Protein AF-A0A7Y4W1W3-F1 (afdb_monomer_lite)

Secondary structure (DSSP, 8-state):
----------------------------PPP-----S--------PPPPP----SSS-PPPHHHHHH-HHHHHHHHHHHHH-GGGTTSHHHHHHHHHHHHHHHT-

Sequence (105 aa):
MKKNKLILSVAALALMTAASFNAITAETTPADTDSNPNHSMKRWVYPEPAKKELNNKAEQTVAWYVANTKEAQEQNQECHDNPSIQSTPNCVNSLHALQIIFAGR

Radius of gyration: 25.67 Å; chains: 1; bounding box: 32×60×78 Å

Structure (mmCIF, N/CA/C/O backbone):
data_AF-A0A7Y4W1W3-F1
#
_entry.id   AF-A0A7Y4W1W3-F1
#
loop_
_atom_site.group_PDB
_atom_site.id
_atom_site.type_symbol
_atom_site.label_atom_id
_atom_site.label_alt_id
_atom_site.label_comp_id
_atom_site.label_asym_id
_atom_site.label_entity_id
_atom_site.label_seq_id
_atom_site.pdbx_PDB_ins_code
_atom_site.Cartn_x
_atom_site.Cartn_y
_atom_site.Cartn_z
_atom_site.occupancy
_atom_site.B_iso_or_equiv
_atom_site.auth_seq_id
_atom_site.auth_comp_id
_atom_site.auth_asym_id
_atom_site.auth_atom_id
_atom_site.pdbx_PDB_model_num
ATOM 1 N N . MET A 1 1 ? -5.966 -41.071 31.850 1.00 43.34 1 MET A N 1
ATOM 2 C CA . MET A 1 1 ? -4.962 -40.606 30.866 1.00 43.34 1 MET A CA 1
ATOM 3 C C . MET A 1 1 ? -4.991 -41.545 29.667 1.00 43.34 1 MET A C 1
ATOM 5 O O . MET A 1 1 ? -4.683 -42.716 29.843 1.00 43.34 1 MET A O 1
ATOM 9 N N . LYS A 1 2 ? -5.406 -41.088 28.479 1.00 43.78 2 LYS A N 1
ATOM 10 C CA . LYS A 1 2 ? -5.441 -41.925 27.268 1.00 43.78 2 LYS A CA 1
ATOM 11 C C . LYS A 1 2 ? -4.820 -41.138 26.115 1.00 43.78 2 LYS A C 1
ATOM 13 O O . LYS A 1 2 ? -5.377 -40.146 25.666 1.00 43.78 2 LYS A O 1
ATOM 18 N N . LYS A 1 3 ? -3.598 -41.524 25.744 1.00 52.69 3 LYS A N 1
ATOM 19 C CA . LYS A 1 3 ? -2.825 -40.948 24.639 1.00 52.69 3 LYS A CA 1
ATOM 20 C C . LYS A 1 3 ? -3.251 -41.672 23.363 1.00 52.69 3 LYS A C 1
ATOM 22 O O . LYS A 1 3 ? -2.876 -42.829 23.197 1.00 52.69 3 LYS A O 1
ATOM 27 N N . ASN A 1 4 ? -3.997 -41.015 22.479 1.00 52.66 4 ASN A N 1
ATOM 28 C CA . ASN A 1 4 ? -4.221 -41.533 21.130 1.00 52.66 4 ASN A CA 1
ATOM 29 C C . ASN A 1 4 ? -3.186 -40.919 20.189 1.00 52.66 4 ASN A C 1
ATOM 31 O O . ASN A 1 4 ? -3.210 -39.728 19.888 1.00 52.66 4 ASN A O 1
ATOM 35 N N . LYS A 1 5 ? -2.235 -41.762 19.789 1.00 52.16 5 LYS A N 1
ATOM 36 C CA . LYS A 1 5 ? -1.210 -41.473 18.795 1.00 52.16 5 LYS A CA 1
ATOM 37 C C . LYS A 1 5 ? -1.805 -41.625 17.387 1.00 52.16 5 LYS A C 1
ATOM 39 O O . LYS A 1 5 ? -2.346 -42.676 17.075 1.00 52.16 5 LYS A O 1
ATOM 44 N N . LEU A 1 6 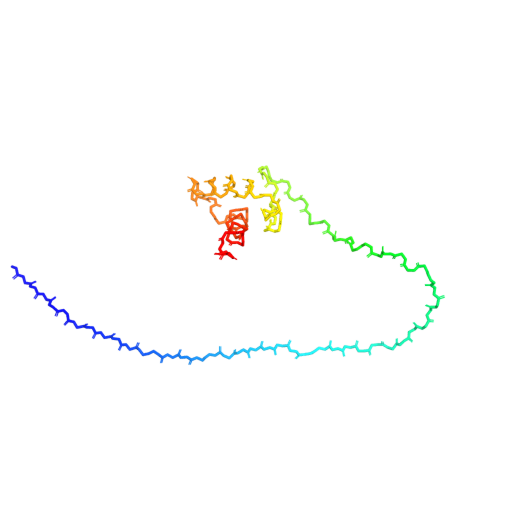? -1.629 -40.576 16.582 1.00 52.28 6 LEU A N 1
ATOM 45 C CA . LEU A 1 6 ? -0.948 -40.612 15.281 1.00 52.28 6 LEU A CA 1
ATOM 46 C C . LEU A 1 6 ? -1.465 -41.615 14.238 1.00 52.28 6 LEU A C 1
ATOM 48 O O . LEU A 1 6 ? -1.068 -42.769 14.307 1.00 52.28 6 LEU A O 1
ATOM 52 N N . ILE A 1 7 ? -2.169 -41.140 13.198 1.00 58.06 7 ILE A N 1
ATOM 53 C CA . ILE A 1 7 ? -1.927 -41.584 11.812 1.00 58.06 7 ILE A CA 1
ATOM 54 C C . ILE A 1 7 ? -2.050 -40.381 10.864 1.00 58.06 7 ILE A C 1
ATOM 56 O O . ILE A 1 7 ? -3.098 -39.761 10.714 1.00 58.06 7 ILE A O 1
ATOM 60 N N . LEU A 1 8 ? -0.906 -40.078 10.264 1.00 49.91 8 LEU A N 1
ATOM 61 C CA . LEU A 1 8 ? -0.644 -39.215 9.124 1.00 49.91 8 LEU A CA 1
ATOM 62 C C . LEU A 1 8 ? -1.315 -39.825 7.872 1.00 49.91 8 LEU A C 1
ATOM 64 O O . LEU A 1 8 ? -1.059 -40.988 7.576 1.00 49.91 8 LEU A O 1
ATOM 68 N N . SER A 1 9 ? -2.113 -39.072 7.113 1.00 51.78 9 SER A N 1
ATOM 69 C CA . SER A 1 9 ? -2.500 -39.467 5.748 1.00 51.78 9 SER A CA 1
ATOM 70 C C . SER A 1 9 ? -2.297 -38.291 4.805 1.00 51.78 9 SER A C 1
ATOM 72 O O . SER A 1 9 ? -3.162 -37.437 4.633 1.00 51.78 9 SER A O 1
ATOM 74 N N . VAL A 1 10 ? -1.101 -38.258 4.226 1.00 57.06 10 VAL A N 1
ATOM 75 C CA . VAL A 1 10 ? -0.743 -37.450 3.065 1.00 57.06 10 VAL A CA 1
ATOM 76 C C . VAL A 1 10 ? -1.319 -38.156 1.836 1.00 57.06 10 VAL A C 1
ATOM 78 O O . VAL A 1 10 ? -0.899 -39.264 1.517 1.00 57.06 10 VAL A O 1
ATOM 81 N N . ALA A 1 11 ? -2.265 -37.524 1.147 1.00 57.53 11 ALA A N 1
ATOM 82 C CA . ALA A 1 11 ? -2.651 -37.866 -0.222 1.00 57.53 11 ALA A CA 1
ATOM 83 C C . ALA A 1 11 ? -2.536 -36.564 -1.032 1.00 57.53 11 ALA A C 1
ATOM 85 O O . ALA A 1 11 ? -3.220 -35.589 -0.743 1.00 57.53 11 ALA A O 1
ATOM 86 N N . ALA A 1 12 ? -1.447 -36.406 -1.787 1.00 52.94 12 ALA A N 1
ATOM 87 C CA . ALA A 1 12 ? -1.378 -36.721 -3.218 1.00 52.94 12 ALA A CA 1
ATOM 88 C C . ALA A 1 12 ? -2.332 -35.813 -4.024 1.00 52.94 12 ALA A C 1
ATOM 90 O O . ALA A 1 12 ? -3.537 -36.013 -4.038 1.00 52.94 12 ALA A O 1
ATOM 91 N N . LEU A 1 13 ? -1.842 -34.660 -4.483 1.00 49.50 13 LEU A N 1
ATOM 92 C CA . LEU A 1 13 ? -1.308 -34.452 -5.838 1.00 49.50 13 LEU A CA 1
ATOM 93 C C . LEU A 1 13 ? -2.398 -34.530 -6.926 1.00 49.50 13 LEU A C 1
ATOM 95 O O . LEU A 1 13 ? -2.720 -35.604 -7.421 1.00 49.50 13 LEU A O 1
ATOM 99 N N . ALA A 1 14 ? -2.887 -33.365 -7.356 1.00 53.66 14 ALA A N 1
ATOM 100 C CA . ALA A 1 14 ? -3.459 -33.178 -8.686 1.00 53.66 14 ALA A CA 1
ATOM 101 C C . ALA A 1 14 ? -3.016 -31.809 -9.222 1.00 53.66 14 ALA A C 1
ATOM 103 O O . ALA A 1 14 ? -3.562 -30.762 -8.885 1.00 53.66 14 ALA A O 1
ATOM 104 N N . LEU A 1 15 ? -1.943 -31.855 -10.011 1.00 52.59 15 LEU A N 1
ATOM 105 C CA . LEU A 1 15 ? -1.553 -30.831 -10.971 1.00 52.59 15 LEU A CA 1
ATOM 106 C C . LEU A 1 15 ? -2.564 -30.810 -12.130 1.00 52.59 15 LEU A C 1
ATOM 108 O O . LEU A 1 15 ? -3.085 -31.858 -12.498 1.00 52.59 15 LEU A O 1
ATOM 112 N N . MET A 1 16 ? -2.669 -29.635 -12.760 1.00 59.06 16 MET A N 1
ATOM 113 C CA . MET A 1 16 ? -3.191 -29.342 -14.109 1.00 59.06 16 MET A CA 1
ATOM 114 C C . MET A 1 16 ? -4.601 -28.750 -14.206 1.00 59.06 16 MET A C 1
ATOM 116 O O . MET A 1 16 ? -5.582 -29.474 -14.169 1.00 59.06 16 MET A O 1
ATOM 120 N N . THR A 1 17 ? -4.652 -27.449 -14.517 1.00 57.00 17 THR A N 1
ATOM 121 C CA . THR A 1 17 ? -5.393 -26.877 -15.665 1.00 57.00 17 THR A CA 1
ATOM 122 C C . THR A 1 17 ? -4.711 -25.549 -16.019 1.00 57.00 17 THR A C 1
ATOM 124 O O . THR A 1 17 ? -4.737 -24.608 -15.235 1.00 57.00 17 THR A O 1
ATOM 127 N N . ALA A 1 18 ? -3.810 -25.560 -17.002 1.00 55.06 18 ALA A N 1
ATOM 128 C CA . ALA A 1 18 ? -4.071 -25.177 -18.393 1.00 55.06 18 ALA A CA 1
ATOM 129 C C . ALA A 1 18 ? -4.235 -23.656 -18.561 1.00 55.06 18 ALA A C 1
ATOM 131 O O . ALA A 1 18 ? -5.269 -23.073 -18.251 1.00 55.06 18 ALA A O 1
ATOM 132 N N . ALA A 1 19 ? -3.171 -23.033 -19.069 1.00 57.00 19 ALA A N 1
ATOM 133 C CA . ALA A 1 19 ? -3.161 -21.658 -19.533 1.00 57.00 19 ALA A CA 1
ATOM 134 C C . ALA A 1 19 ? -4.084 -21.506 -20.751 1.00 57.00 19 ALA A C 1
ATOM 136 O O . ALA A 1 19 ? -3.887 -22.177 -21.762 1.00 57.00 19 ALA A O 1
ATOM 137 N N . SER A 1 20 ? -5.051 -20.595 -20.681 1.00 59.47 20 SER A N 1
ATOM 138 C CA . SER A 1 20 ? -5.779 -20.107 -21.853 1.00 59.47 20 SER A CA 1
ATOM 139 C C . SER A 1 20 ? -5.243 -18.724 -22.223 1.00 59.47 20 SER A C 1
ATOM 141 O O . SER A 1 20 ? -5.720 -17.702 -21.730 1.00 59.47 20 SER A O 1
ATOM 143 N N . PHE A 1 21 ? -4.215 -18.702 -23.072 1.00 58.25 21 PHE A N 1
ATOM 144 C CA . PHE A 1 21 ? -3.789 -17.497 -23.778 1.00 58.25 21 PHE A CA 1
ATOM 145 C C . PHE A 1 21 ? -4.807 -17.202 -24.885 1.00 58.25 21 PHE A C 1
ATOM 147 O O . PHE A 1 21 ? -4.902 -17.957 -25.849 1.00 58.25 21 PHE A O 1
ATOM 154 N N . ASN A 1 22 ? -5.550 -16.102 -24.767 1.00 59.19 22 ASN A N 1
ATOM 155 C CA . ASN A 1 22 ? -6.296 -15.541 -25.890 1.00 59.19 22 ASN A CA 1
ATOM 156 C C . ASN A 1 22 ? -5.354 -14.623 -26.686 1.00 59.19 22 ASN A C 1
ATOM 158 O O . ASN A 1 22 ? -5.166 -13.461 -26.340 1.00 59.19 22 ASN A O 1
ATOM 162 N N . ALA A 1 23 ? -4.746 -15.162 -27.739 1.00 50.75 23 ALA A N 1
ATOM 163 C CA . ALA A 1 23 ? -4.338 -14.399 -28.920 1.00 50.75 23 ALA A CA 1
ATOM 164 C C . ALA A 1 23 ? -5.447 -14.656 -29.969 1.00 50.75 23 ALA A C 1
ATOM 166 O O . ALA A 1 23 ? -6.012 -15.743 -29.976 1.00 50.75 23 ALA A O 1
ATOM 167 N N . ILE A 1 24 ? -5.891 -13.776 -30.864 1.00 49.62 24 ILE A N 1
ATOM 168 C CA . ILE A 1 24 ? -5.278 -12.730 -31.690 1.00 49.62 24 ILE A CA 1
ATOM 169 C C . ILE A 1 24 ? -6.458 -11.849 -32.162 1.00 49.62 24 ILE A C 1
ATOM 171 O O . ILE A 1 24 ? -7.548 -12.382 -32.347 1.00 49.62 24 ILE A O 1
ATOM 175 N N . THR A 1 25 ? -6.259 -10.563 -32.457 1.00 51.34 25 THR A N 1
ATOM 176 C CA . THR A 1 25 ? -6.718 -9.963 -33.731 1.00 51.34 25 THR A CA 1
ATOM 177 C C . THR A 1 25 ? -5.855 -8.735 -33.999 1.00 51.34 25 THR A C 1
ATOM 179 O O . THR A 1 25 ? -6.039 -7.676 -33.412 1.00 51.34 25 THR A O 1
ATOM 182 N N . ALA A 1 26 ? -4.853 -8.926 -34.857 1.00 52.62 26 ALA A N 1
ATOM 183 C CA . ALA A 1 26 ? -4.233 -7.845 -35.599 1.00 52.62 26 ALA A CA 1
ATOM 184 C C . ALA A 1 26 ? -5.153 -7.558 -36.788 1.00 52.62 26 ALA A C 1
ATOM 186 O O . ALA A 1 26 ? -5.132 -8.281 -37.782 1.00 52.62 26 ALA A O 1
ATOM 187 N N . GLU A 1 27 ? -5.991 -6.537 -36.669 1.00 55.41 27 GLU A N 1
ATOM 188 C CA . GLU A 1 27 ? -6.647 -5.942 -37.825 1.00 55.41 27 GLU A CA 1
ATOM 189 C C . GLU A 1 27 ? -5.694 -4.912 -38.435 1.00 55.41 27 GLU A C 1
ATOM 191 O O . GLU A 1 27 ? -5.461 -3.821 -37.919 1.00 55.41 27 GLU A O 1
ATOM 196 N N . THR A 1 28 ? -5.062 -5.328 -39.530 1.00 57.91 28 THR A N 1
ATOM 197 C CA . THR A 1 28 ? -4.364 -4.449 -40.459 1.00 57.91 28 THR A CA 1
ATOM 198 C C . THR A 1 28 ? -5.406 -3.711 -41.291 1.00 57.91 28 THR A C 1
ATOM 200 O O . THR A 1 28 ? -5.999 -4.302 -42.195 1.00 57.91 28 THR A O 1
ATOM 203 N N . THR A 1 29 ? -5.614 -2.425 -41.024 1.00 51.69 29 THR A N 1
ATOM 204 C CA . THR A 1 29 ? -6.238 -1.510 -41.989 1.00 51.69 29 THR A CA 1
ATOM 205 C C . THR A 1 29 ? -5.168 -0.709 -42.739 1.00 51.69 29 THR A C 1
ATOM 207 O O . THR A 1 29 ? -4.150 -0.346 -42.146 1.00 51.69 29 THR A O 1
ATOM 210 N N . PRO A 1 30 ? -5.359 -0.504 -44.056 1.00 51.84 30 PRO A N 1
ATOM 211 C CA . PRO A 1 30 ? -4.328 -0.073 -44.993 1.00 51.84 30 PRO A CA 1
ATOM 212 C C . PRO A 1 30 ? -3.938 1.399 -44.839 1.00 51.84 30 PRO A C 1
ATOM 214 O O . PRO A 1 30 ? -4.657 2.208 -44.264 1.00 51.84 30 PRO A O 1
ATOM 217 N N . ALA A 1 31 ? -2.762 1.694 -45.388 1.00 49.78 31 ALA A N 1
ATOM 218 C CA . ALA A 1 31 ? -2.127 2.996 -45.455 1.00 49.78 31 ALA A CA 1
ATOM 219 C C . ALA A 1 31 ? -3.056 4.109 -45.961 1.00 49.78 31 ALA A C 1
ATOM 221 O O . ALA A 1 31 ? -3.542 4.035 -47.086 1.00 49.78 31 ALA A O 1
ATOM 222 N N . ASP A 1 32 ? -3.146 5.187 -45.185 1.00 38.47 32 ASP A N 1
ATOM 223 C CA . ASP A 1 32 ? -3.274 6.529 -45.736 1.00 38.47 32 ASP A CA 1
ATOM 224 C C . ASP A 1 32 ? -1.951 7.259 -45.516 1.00 38.47 32 ASP A C 1
ATOM 226 O O . ASP A 1 32 ? -1.441 7.404 -44.402 1.00 38.47 32 ASP A O 1
ATOM 230 N N . THR A 1 33 ? -1.362 7.647 -46.640 1.00 53.97 33 THR A N 1
ATOM 231 C CA . THR A 1 33 ? -0.161 8.466 -46.714 1.00 53.97 33 THR A CA 1
ATOM 232 C C . THR A 1 33 ? -0.603 9.908 -46.505 1.00 53.97 33 THR A C 1
ATOM 234 O O . THR A 1 33 ? -1.204 10.484 -47.405 1.00 53.97 33 THR A O 1
ATOM 237 N N . ASP A 1 34 ? -0.290 10.508 -45.358 1.00 39.81 34 ASP A N 1
ATOM 238 C CA . ASP A 1 34 ? -0.221 11.966 -45.269 1.00 39.81 34 ASP A CA 1
ATOM 239 C C . ASP A 1 34 ? 1.117 12.385 -44.658 1.00 39.81 34 ASP A C 1
ATOM 241 O O . ASP A 1 34 ? 1.505 12.003 -43.551 1.00 39.81 34 ASP A O 1
ATOM 245 N N . SER A 1 35 ? 1.864 13.124 -45.466 1.00 56.09 35 SER A N 1
ATOM 246 C CA . SER A 1 35 ? 3.215 13.581 -45.194 1.00 56.09 35 SER A CA 1
ATOM 247 C C . SER A 1 35 ? 3.116 14.913 -44.462 1.00 56.09 35 SER A C 1
ATOM 249 O O . SER A 1 35 ? 3.133 15.967 -45.089 1.00 56.09 35 SER A O 1
ATOM 251 N N . ASN A 1 36 ? 3.023 14.885 -43.131 1.00 44.75 36 ASN A N 1
ATOM 252 C CA . ASN A 1 36 ? 3.087 16.101 -42.321 1.00 44.75 36 ASN A CA 1
ATOM 253 C C . ASN A 1 36 ? 4.136 15.958 -41.200 1.00 44.75 36 ASN A C 1
ATOM 255 O O . ASN A 1 36 ? 3.922 15.183 -40.266 1.00 44.75 36 ASN A O 1
ATOM 259 N N . PRO A 1 37 ? 5.258 16.707 -41.230 1.00 48.31 37 PRO A N 1
ATOM 260 C CA . PRO A 1 37 ? 6.321 16.600 -40.228 1.00 48.31 37 PRO A CA 1
ATOM 261 C C . PRO A 1 37 ? 5.983 17.253 -38.871 1.00 48.31 37 PRO A C 1
ATOM 263 O O . PRO A 1 37 ? 6.870 17.419 -38.040 1.00 48.31 37 PRO A O 1
ATOM 266 N N . ASN A 1 38 ? 4.720 17.604 -38.603 1.00 48.03 38 ASN A N 1
ATOM 267 C CA . ASN A 1 38 ? 4.279 18.202 -37.337 1.00 48.03 38 ASN A CA 1
ATOM 268 C C . ASN A 1 38 ? 3.332 17.299 -36.523 1.00 48.03 38 ASN A C 1
ATOM 270 O O . ASN A 1 38 ? 2.313 17.757 -36.001 1.00 48.03 38 ASN A O 1
ATOM 274 N N . HIS A 1 39 ? 3.670 16.016 -36.343 1.00 43.34 39 HIS A N 1
ATOM 275 C CA . HIS A 1 39 ? 3.000 15.195 -35.327 1.00 43.34 39 HIS A CA 1
ATOM 276 C C . HIS A 1 39 ? 3.505 15.586 -33.931 1.00 43.34 39 HIS A C 1
ATOM 278 O O . HIS A 1 39 ? 4.366 14.944 -33.331 1.00 43.34 39 HIS A O 1
ATOM 284 N N . SER A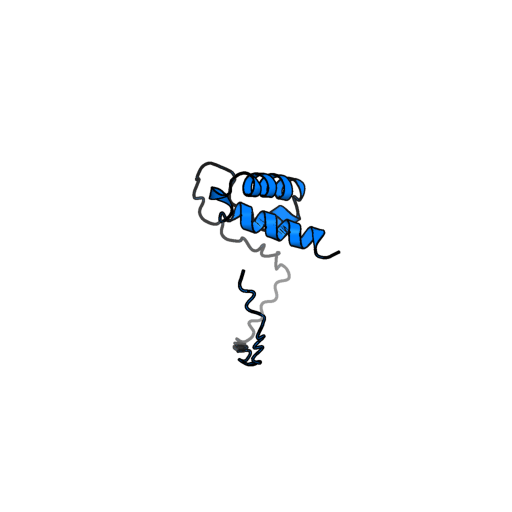 1 40 ? 2.954 16.690 -33.429 1.00 45.94 40 SER A N 1
ATOM 285 C CA . SER A 1 40 ? 2.992 17.050 -32.019 1.00 45.94 40 SER A CA 1
ATOM 286 C C . SER A 1 40 ? 2.576 15.842 -31.190 1.00 45.94 40 SER A C 1
ATOM 288 O O . SER A 1 40 ? 1.543 15.232 -31.466 1.00 45.94 40 SER A O 1
ATOM 290 N N . MET A 1 41 ? 3.389 15.513 -30.182 1.00 44.91 41 MET A N 1
ATOM 291 C CA . MET A 1 41 ? 3.070 14.565 -29.119 1.00 44.91 41 MET A CA 1
ATOM 292 C C . MET A 1 41 ? 1.598 14.715 -28.726 1.00 44.91 41 MET A C 1
ATOM 294 O O . MET A 1 41 ? 1.236 15.644 -28.000 1.00 44.91 41 MET A O 1
ATOM 298 N N . LYS A 1 42 ? 0.738 13.798 -29.178 1.00 53.72 42 LYS A N 1
ATOM 299 C CA . LYS A 1 42 ? -0.578 13.635 -28.572 1.00 53.72 42 LYS A CA 1
ATOM 300 C C . LYS A 1 42 ? -0.322 13.089 -27.178 1.00 53.72 42 LYS A C 1
ATOM 302 O O . LYS A 1 42 ? -0.159 11.891 -26.970 1.00 53.72 42 LYS A O 1
ATOM 307 N N . ARG A 1 43 ? -0.195 14.013 -26.227 1.00 52.41 43 ARG A N 1
ATOM 308 C CA . ARG A 1 43 ? -0.260 13.734 -24.801 1.00 52.41 43 ARG A CA 1
ATOM 309 C C . ARG A 1 43 ? -1.556 12.967 -24.587 1.00 52.41 43 ARG A C 1
ATOM 311 O O . ARG A 1 43 ? -2.627 13.521 -24.806 1.00 52.41 43 ARG A O 1
ATOM 318 N N . TRP A 1 44 ? -1.448 11.692 -24.228 1.00 42.56 44 TRP A N 1
ATOM 319 C CA . TRP A 1 44 ? -2.584 10.906 -23.774 1.00 42.56 44 TRP A CA 1
ATOM 320 C C . TRP A 1 44 ? -3.205 11.646 -22.588 1.00 42.56 44 TRP A C 1
ATOM 322 O O . TRP A 1 44 ? -2.653 11.654 -21.489 1.00 42.56 44 TRP A O 1
ATOM 332 N N . VAL A 1 45 ? -4.304 12.353 -22.839 1.00 58.19 45 VAL A N 1
ATOM 333 C CA . VAL A 1 45 ? -5.149 12.902 -21.786 1.00 58.19 45 VAL A CA 1
ATOM 334 C C . VAL A 1 45 ? -5.976 11.723 -21.302 1.00 58.19 45 VAL A C 1
ATOM 336 O O . VAL A 1 45 ? -6.951 11.333 -21.939 1.00 58.19 45 VAL A O 1
ATOM 339 N N . TYR A 1 46 ? -5.522 11.094 -20.221 1.00 51.00 46 TYR A N 1
ATOM 340 C CA . TYR A 1 46 ? -6.332 10.115 -19.510 1.00 51.00 46 TYR A CA 1
ATOM 341 C C . TYR A 1 46 ? -7.602 10.819 -19.009 1.00 51.00 46 TYR A C 1
ATOM 343 O O . TYR A 1 46 ? -7.483 11.898 -18.421 1.00 51.00 46 TYR A O 1
ATOM 351 N N . PRO A 1 47 ? -8.806 10.265 -19.243 1.00 52.19 47 PRO A N 1
ATOM 352 C CA . PRO A 1 47 ? -10.027 10.840 -18.698 1.00 52.19 47 PRO A CA 1
ATOM 353 C C . PRO A 1 47 ? -9.943 10.812 -17.167 1.00 52.19 47 PRO A C 1
ATOM 355 O O . PRO A 1 47 ? -9.724 9.754 -16.576 1.00 52.19 47 PRO A O 1
ATOM 358 N N . GLU A 1 48 ? -10.076 11.980 -16.530 1.00 59.91 48 GLU A N 1
ATOM 359 C CA . GLU A 1 48 ? -10.156 12.090 -15.071 1.00 59.91 48 GLU A CA 1
ATOM 360 C C . GLU A 1 48 ? -11.301 11.190 -14.567 1.00 59.91 48 GLU A C 1
ATOM 362 O O . GLU A 1 48 ? -12.442 11.363 -15.013 1.00 59.91 48 GLU A O 1
ATOM 367 N N . PRO A 1 49 ? -11.053 10.230 -13.654 1.00 53.59 49 PRO A N 1
ATOM 368 C CA . PRO A 1 49 ? -12.142 9.489 -13.039 1.00 53.59 49 PRO A CA 1
ATOM 369 C C . PRO A 1 49 ? -13.013 10.471 -12.248 1.00 53.59 49 PRO A C 1
ATOM 371 O O . PRO A 1 49 ? -12.511 11.319 -11.507 1.00 53.59 49 PRO A O 1
ATOM 374 N N . ALA A 1 50 ? -14.328 10.373 -12.447 1.00 49.50 50 ALA A N 1
ATOM 375 C CA . ALA A 1 50 ? -15.324 11.226 -11.814 1.00 49.50 50 ALA A CA 1
ATOM 376 C C . ALA A 1 50 ? -15.072 11.339 -10.300 1.00 49.50 50 ALA A C 1
ATOM 378 O O . ALA A 1 50 ? -15.076 10.342 -9.575 1.00 49.50 50 ALA A O 1
ATOM 379 N N . LYS A 1 51 ? -14.851 12.573 -9.836 1.00 50.31 51 LYS A N 1
ATOM 380 C CA . LYS A 1 51 ? -14.571 12.922 -8.440 1.00 50.31 51 LYS A CA 1
ATOM 381 C C . LYS A 1 51 ? -15.800 12.602 -7.588 1.00 50.31 51 LYS A C 1
ATOM 383 O O . LYS A 1 51 ? -16.717 13.411 -7.489 1.00 50.31 51 LYS A O 1
ATOM 388 N N . LYS A 1 52 ? -15.832 11.422 -6.964 1.00 45.66 52 LYS A N 1
ATOM 389 C CA . LYS A 1 52 ? -16.633 11.225 -5.754 1.00 45.66 52 LYS A CA 1
ATOM 390 C C . LYS A 1 52 ? -15.828 11.786 -4.596 1.00 45.66 52 LYS A C 1
ATOM 392 O O . LYS A 1 52 ? -14.938 11.137 -4.062 1.00 45.66 52 LYS A O 1
ATOM 397 N N . GLU A 1 53 ? -16.129 13.033 -4.271 1.00 59.97 53 GLU A N 1
ATOM 398 C CA . GLU A 1 53 ? -15.663 13.690 -3.062 1.00 59.97 53 GLU A CA 1
ATOM 399 C C . GLU A 1 53 ? -16.331 12.992 -1.865 1.00 59.97 53 GLU A C 1
ATOM 401 O O . GLU A 1 53 ? -17.481 13.258 -1.523 1.00 59.97 53 GLU A O 1
ATOM 406 N N . LEU A 1 54 ? -15.635 12.016 -1.280 1.00 47.31 54 LEU A N 1
ATOM 407 C CA . LEU A 1 54 ? -15.943 11.495 0.043 1.00 47.31 54 LEU A CA 1
ATOM 408 C C . LEU A 1 54 ? -14.743 11.832 0.919 1.00 47.31 54 LEU A C 1
ATOM 410 O O . LEU A 1 54 ? -13.609 11.491 0.603 1.00 47.31 54 LEU A O 1
ATOM 414 N N . ASN A 1 55 ? -15.019 12.600 1.963 1.00 54.75 55 ASN A N 1
ATOM 415 C CA . ASN A 1 55 ? -14.072 13.095 2.947 1.00 54.75 55 ASN A CA 1
ATOM 416 C C . ASN A 1 55 ? -13.078 11.987 3.375 1.00 54.75 55 ASN A C 1
ATOM 418 O O . ASN A 1 55 ? -13.509 10.855 3.601 1.00 54.75 55 ASN A O 1
ATOM 422 N N . ASN A 1 56 ? -11.798 12.353 3.538 1.00 53.62 56 ASN A N 1
ATOM 423 C CA . ASN A 1 56 ? -10.602 11.529 3.821 1.00 53.62 56 ASN A CA 1
ATOM 424 C C . ASN A 1 56 ? -9.843 11.023 2.573 1.00 53.62 56 ASN A C 1
ATOM 426 O O . ASN A 1 56 ? -10.404 10.323 1.745 1.00 53.62 56 ASN A O 1
ATOM 430 N N . LYS A 1 57 ? -8.564 11.437 2.454 1.00 60.53 57 LYS A N 1
ATOM 431 C CA . LYS A 1 57 ? -7.572 11.190 1.376 1.00 60.53 57 LYS A CA 1
ATOM 432 C C . LYS A 1 57 ? -8.108 10.457 0.135 1.00 60.53 57 LYS A C 1
ATOM 434 O O . LYS A 1 57 ? -8.314 9.247 0.171 1.00 60.53 57 LYS A O 1
ATOM 439 N N . ALA A 1 58 ? -8.212 11.189 -0.981 1.00 78.69 58 ALA A N 1
ATOM 440 C CA . ALA A 1 58 ? -8.495 10.622 -2.301 1.00 78.69 58 ALA A CA 1
ATOM 441 C C . ALA A 1 58 ? -7.718 9.315 -2.518 1.00 78.69 58 ALA A C 1
ATOM 443 O O . ALA A 1 58 ? -6.525 9.267 -2.203 1.00 78.69 58 ALA A O 1
ATOM 444 N N . GLU A 1 59 ? -8.399 8.286 -3.027 1.00 85.94 59 GLU A N 1
ATOM 445 C CA . GLU A 1 59 ? -7.812 6.964 -3.244 1.00 85.94 59 GLU A CA 1
ATOM 446 C C . GLU A 1 59 ? -6.533 7.075 -4.080 1.00 85.94 59 GLU A C 1
ATOM 448 O O . GLU A 1 59 ? -6.553 7.550 -5.218 1.00 85.94 59 GLU A O 1
ATOM 453 N N . GLN A 1 60 ? -5.407 6.661 -3.501 1.00 92.94 60 GLN A N 1
ATOM 454 C CA . GLN A 1 60 ? -4.109 6.711 -4.164 1.00 92.94 60 GLN A CA 1
ATOM 455 C C . GLN A 1 60 ? -3.798 5.371 -4.822 1.00 92.94 60 GLN A C 1
ATOM 457 O O . GLN A 1 60 ? -4.126 4.300 -4.311 1.00 92.94 60 GLN A O 1
ATOM 462 N N . THR A 1 61 ? -3.135 5.427 -5.974 1.00 95.56 61 THR A N 1
ATOM 463 C CA . THR A 1 61 ? -2.711 4.226 -6.704 1.00 95.56 61 THR A CA 1
ATOM 464 C C . THR A 1 61 ? -1.459 3.607 -6.081 1.00 95.56 61 THR A C 1
ATOM 466 O O . THR A 1 61 ? -0.689 4.279 -5.394 1.00 95.56 61 THR A O 1
ATOM 469 N N . VAL A 1 62 ? -1.194 2.333 -6.388 1.00 95.19 62 VAL A N 1
ATOM 470 C CA . VAL A 1 62 ? 0.057 1.654 -6.002 1.00 95.19 62 VAL A CA 1
ATOM 471 C C . VAL A 1 62 ? 1.281 2.446 -6.470 1.00 95.19 62 VAL A C 1
ATOM 473 O O . VAL A 1 62 ? 2.193 2.682 -5.688 1.00 95.19 62 VAL A O 1
ATOM 476 N N . ALA A 1 63 ? 1.293 2.904 -7.727 1.00 94.38 63 ALA A N 1
ATOM 477 C CA . ALA A 1 63 ? 2.418 3.649 -8.293 1.00 94.38 63 ALA A CA 1
ATOM 478 C C . ALA A 1 63 ? 2.686 4.961 -7.542 1.00 94.38 63 ALA A C 1
ATOM 480 O O . ALA A 1 63 ? 3.842 5.329 -7.330 1.00 94.38 63 ALA A O 1
ATOM 481 N N . TRP A 1 64 ? 1.625 5.639 -7.098 1.00 95.88 64 TRP A N 1
ATOM 482 C CA . TRP A 1 64 ? 1.763 6.825 -6.265 1.00 95.88 64 TRP A CA 1
ATOM 483 C C . TRP A 1 64 ? 2.422 6.480 -4.926 1.00 95.88 64 TRP A C 1
ATOM 485 O O . TRP A 1 64 ? 3.405 7.117 -4.564 1.00 95.88 64 TRP A O 1
ATOM 495 N N . TYR A 1 65 ? 1.971 5.434 -4.231 1.00 96.31 65 TYR A N 1
ATOM 496 C CA . TYR A 1 65 ? 2.590 5.001 -2.971 1.00 96.31 65 TYR A CA 1
ATOM 497 C C . TYR A 1 65 ? 4.030 4.491 -3.141 1.00 96.31 65 TYR A C 1
ATOM 499 O O . TYR A 1 65 ? 4.856 4.687 -2.252 1.00 96.31 65 TYR A O 1
ATOM 507 N N . VAL A 1 66 ? 4.369 3.892 -4.287 1.00 95.31 66 VAL A N 1
ATOM 508 C CA . VAL A 1 66 ? 5.756 3.512 -4.601 1.00 95.31 66 VAL A CA 1
ATOM 509 C C . VAL A 1 66 ? 6.648 4.754 -4.693 1.00 95.31 66 VAL A C 1
ATOM 511 O O . VAL A 1 66 ? 7.744 4.763 -4.137 1.00 95.31 66 VAL A O 1
ATOM 514 N N . ALA A 1 67 ? 6.162 5.818 -5.341 1.00 95.44 67 ALA A N 1
ATOM 515 C CA . ALA A 1 67 ? 6.868 7.096 -5.438 1.00 95.44 67 ALA A CA 1
ATOM 516 C C . ALA A 1 67 ? 6.879 7.900 -4.119 1.00 95.44 67 ALA A C 1
ATOM 518 O O . ALA A 1 67 ? 7.727 8.773 -3.946 1.00 95.44 67 ALA A O 1
ATOM 519 N N . ASN A 1 68 ? 5.963 7.599 -3.195 1.00 96.38 68 ASN A N 1
ATOM 520 C CA . ASN A 1 68 ? 5.740 8.306 -1.931 1.00 96.38 68 ASN A CA 1
ATOM 521 C C . ASN A 1 68 ? 5.801 7.309 -0.757 1.00 96.38 68 ASN A C 1
ATOM 523 O O . ASN A 1 68 ? 4.807 7.001 -0.094 1.00 96.38 68 ASN A O 1
ATOM 527 N N . THR A 1 69 ? 6.985 6.726 -0.536 1.00 94.69 69 THR A N 1
ATOM 528 C CA . THR A 1 69 ? 7.173 5.609 0.408 1.00 94.69 69 THR A CA 1
ATOM 529 C C . THR A 1 69 ? 6.808 5.965 1.851 1.00 94.69 69 THR A C 1
ATOM 531 O O . THR A 1 69 ? 6.329 5.105 2.589 1.00 94.69 69 THR A O 1
ATOM 534 N N . LYS A 1 70 ? 7.017 7.219 2.268 1.00 95.88 70 LYS A N 1
ATOM 535 C CA . LYS A 1 70 ? 6.693 7.664 3.628 1.00 95.88 70 LYS A CA 1
ATOM 536 C C . LYS A 1 70 ? 5.185 7.590 3.869 1.00 95.88 70 LYS A C 1
ATOM 538 O O . LYS A 1 70 ? 4.733 7.029 4.861 1.00 95.88 70 LYS A O 1
ATOM 543 N N . GLU A 1 71 ? 4.408 8.073 2.912 1.00 95.50 71 GLU A N 1
ATOM 544 C CA . GLU A 1 71 ? 2.953 8.054 2.931 1.00 95.50 71 GLU A CA 1
ATOM 545 C C . GLU A 1 71 ? 2.411 6.627 2.839 1.00 95.50 71 GLU A C 1
ATOM 547 O O . GLU A 1 71 ? 1.393 6.321 3.455 1.00 95.50 71 GLU A O 1
ATOM 552 N N . ALA A 1 72 ? 3.104 5.735 2.124 1.00 95.00 72 ALA A N 1
ATOM 553 C CA . ALA A 1 72 ? 2.770 4.314 2.099 1.00 95.00 72 ALA A CA 1
ATOM 554 C C . ALA A 1 72 ? 2.941 3.664 3.481 1.00 95.00 72 ALA A C 1
ATOM 556 O O . ALA A 1 72 ? 2.085 2.888 3.900 1.00 95.00 72 ALA A O 1
ATOM 557 N N . GLN A 1 73 ? 4.012 3.997 4.209 1.00 95.81 73 GLN A N 1
ATOM 558 C CA . GLN A 1 73 ? 4.237 3.506 5.573 1.00 95.81 73 GLN A CA 1
ATOM 559 C C . GLN A 1 73 ? 3.200 4.054 6.554 1.00 95.81 73 GLN A C 1
ATOM 561 O O . GLN A 1 73 ? 2.612 3.278 7.302 1.00 95.81 73 GLN A O 1
ATOM 566 N N . GLU A 1 74 ? 2.951 5.366 6.525 1.00 96.56 74 GLU A N 1
ATOM 567 C CA . GLU A 1 74 ? 1.957 6.019 7.386 1.00 96.56 74 GLU A CA 1
ATOM 568 C C . GLU A 1 74 ? 0.551 5.446 7.146 1.00 96.56 74 GLU A C 1
ATOM 570 O O . GLU A 1 74 ? -0.136 5.088 8.101 1.00 96.56 74 GLU A O 1
ATOM 575 N N . GLN A 1 75 ? 0.148 5.278 5.880 1.00 94.94 75 GLN A N 1
ATOM 576 C CA . GLN A 1 75 ? -1.132 4.656 5.546 1.00 94.94 75 GLN A CA 1
ATOM 577 C C . GLN A 1 75 ? -1.179 3.202 6.018 1.00 94.94 75 GLN A C 1
ATOM 579 O O . GLN A 1 75 ? -2.146 2.798 6.650 1.00 94.94 75 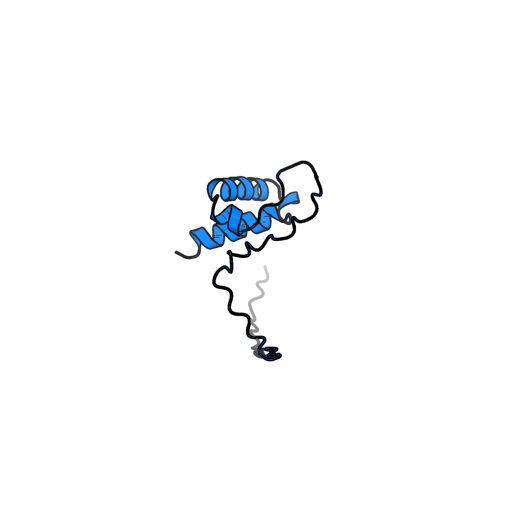GLN A O 1
ATOM 584 N N . ASN A 1 76 ? -0.137 2.412 5.752 1.00 94.81 76 ASN A N 1
ATOM 585 C CA . ASN A 1 76 ? -0.104 1.009 6.156 1.00 94.81 76 ASN A CA 1
ATOM 586 C C . ASN A 1 76 ? -0.146 0.842 7.685 1.00 94.81 76 ASN A C 1
ATOM 588 O O . ASN A 1 76 ? -0.736 -0.121 8.172 1.00 94.81 76 ASN A O 1
ATOM 592 N N . GLN A 1 77 ? 0.431 1.782 8.438 1.00 95.69 77 GLN A N 1
ATOM 593 C CA . GLN A 1 77 ? 0.317 1.824 9.895 1.00 95.69 77 GLN A CA 1
ATOM 594 C C . GLN A 1 77 ? -1.134 2.076 10.326 1.00 95.69 77 GLN A C 1
ATOM 596 O O . GLN A 1 77 ? -1.673 1.315 11.123 1.00 95.69 77 GLN A O 1
ATOM 601 N N . GLU A 1 78 ? -1.804 3.066 9.732 1.00 94.44 78 GLU A N 1
ATOM 602 C CA . GLU A 1 78 ? -3.224 3.336 9.993 1.00 94.44 78 GLU A CA 1
ATOM 603 C C . GLU A 1 78 ? -4.105 2.108 9.698 1.00 94.44 78 GLU A C 1
ATOM 605 O O . GLU A 1 78 ? -5.012 1.783 10.464 1.00 94.44 78 GLU A O 1
ATOM 610 N N . CYS A 1 79 ? -3.804 1.388 8.615 1.00 94.31 79 CYS A N 1
ATOM 611 C CA . CYS A 1 79 ? -4.486 0.152 8.233 1.00 94.31 79 CYS A CA 1
ATOM 612 C C . CYS A 1 79 ? -4.242 -0.994 9.219 1.00 94.31 79 CYS A C 1
ATOM 614 O O . CYS A 1 79 ? -5.123 -1.822 9.453 1.00 94.31 79 CYS A O 1
ATOM 616 N N . HIS A 1 80 ? -3.044 -1.063 9.793 1.00 94.06 80 HIS A N 1
ATOM 617 C CA . HIS A 1 80 ? -2.717 -2.046 10.814 1.00 94.06 80 HIS A CA 1
ATOM 618 C C . HIS A 1 80 ? -3.468 -1.756 12.120 1.00 94.06 80 HIS A C 1
ATOM 620 O O . HIS A 1 80 ? -4.033 -2.670 12.721 1.00 94.06 80 HIS A O 1
ATOM 626 N N . ASP A 1 81 ? -3.524 -0.486 12.521 1.00 95.75 81 ASP A N 1
ATOM 627 C CA . ASP A 1 81 ? -4.147 -0.054 13.774 1.00 95.75 81 ASP A CA 1
ATOM 628 C C . ASP A 1 81 ? -5.684 -0.089 13.710 1.00 95.75 81 ASP A C 1
ATOM 630 O O . ASP A 1 81 ? -6.348 -0.298 14.727 1.00 95.75 81 ASP A O 1
ATOM 634 N N . ASN A 1 82 ? -6.256 0.041 12.508 1.00 92.81 82 ASN A N 1
ATOM 635 C CA . ASN A 1 82 ? -7.696 0.016 12.271 1.00 92.81 82 ASN A CA 1
ATOM 636 C C . ASN A 1 82 ? -8.092 -1.147 11.340 1.00 92.81 82 ASN A C 1
ATOM 638 O O . ASN A 1 82 ? -8.170 -0.983 10.119 1.00 92.81 82 ASN A O 1
ATOM 642 N N . PRO A 1 83 ? -8.434 -2.332 11.882 1.00 90.88 83 PRO A N 1
ATOM 643 C CA . PRO A 1 83 ? -8.781 -3.496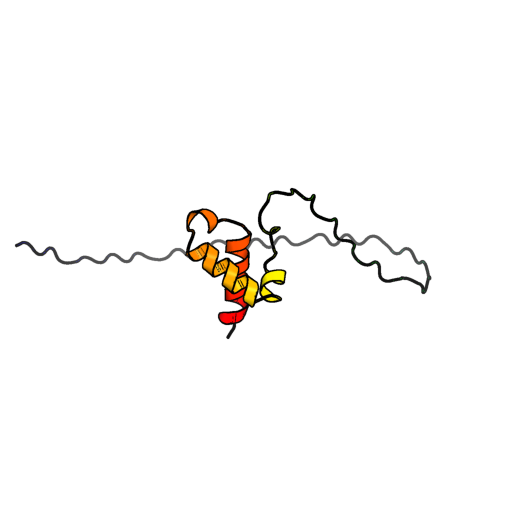 11.064 1.00 90.88 83 PRO A CA 1
ATOM 644 C C . PRO A 1 83 ? -10.041 -3.290 10.210 1.00 90.88 83 PRO A C 1
ATOM 646 O O . PRO A 1 83 ? -10.215 -3.961 9.196 1.00 90.88 83 PRO A O 1
ATOM 649 N N . SER A 1 84 ? -10.904 -2.339 10.577 1.00 92.56 84 SER A N 1
ATOM 650 C CA . SER A 1 84 ? -12.109 -1.982 9.820 1.00 92.56 84 SER A CA 1
ATOM 651 C C . SER A 1 84 ? -11.820 -1.376 8.444 1.00 92.56 84 SER A C 1
ATOM 653 O O . SER A 1 84 ? -12.695 -1.428 7.580 1.00 92.56 84 SER A O 1
ATOM 655 N N . ILE A 1 85 ? -10.620 -0.824 8.219 1.00 88.31 85 ILE A N 1
ATOM 656 C CA . ILE A 1 85 ? -10.248 -0.177 6.951 1.00 88.31 85 ILE A CA 1
ATOM 657 C C . ILE A 1 85 ? -9.241 -0.981 6.126 1.00 88.31 85 ILE A C 1
ATOM 659 O O . ILE A 1 85 ? -8.903 -0.559 5.024 1.00 88.31 85 ILE A O 1
ATOM 663 N N . GLN A 1 86 ? -8.789 -2.151 6.590 1.00 90.94 86 GLN A N 1
ATOM 664 C CA . GLN A 1 86 ? -7.763 -2.944 5.891 1.00 90.94 86 GLN A CA 1
ATOM 665 C C . GLN A 1 86 ? -8.138 -3.306 4.453 1.00 90.94 86 GLN A C 1
ATOM 667 O O . GLN A 1 86 ? -7.269 -3.400 3.590 1.00 90.94 86 GLN A O 1
ATOM 672 N N . SER A 1 87 ? -9.429 -3.491 4.184 1.00 92.12 87 SER A N 1
ATOM 673 C CA . SER A 1 87 ? -9.935 -3.817 2.848 1.00 92.12 87 SER A CA 1
ATOM 674 C C . SER A 1 87 ? -10.159 -2.590 1.960 1.00 92.12 87 SER A C 1
ATOM 676 O O . SER A 1 87 ? -10.616 -2.741 0.829 1.00 92.12 87 SER A O 1
ATOM 678 N N . THR A 1 88 ? -9.878 -1.378 2.448 1.00 93.75 88 THR A N 1
ATOM 679 C CA . THR A 1 88 ? -9.995 -0.169 1.628 1.00 93.75 88 THR A CA 1
ATOM 680 C C . THR A 1 88 ? -8.913 -0.141 0.546 1.00 93.75 88 THR A C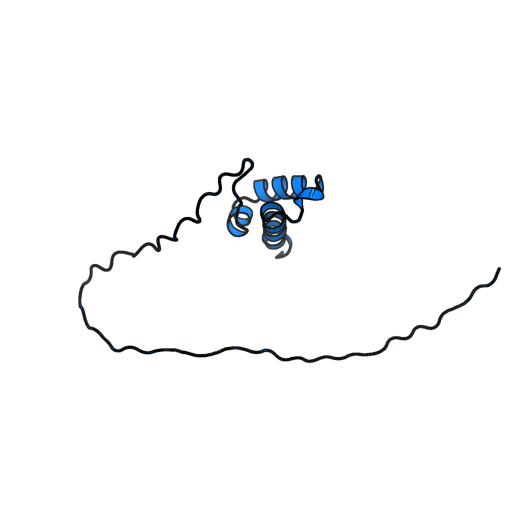 1
ATOM 682 O O . THR A 1 88 ? -7.807 -0.652 0.764 1.00 93.75 88 THR A O 1
ATOM 685 N N . PRO A 1 89 ? -9.180 0.494 -0.610 1.00 94.94 89 PRO A N 1
ATOM 686 C CA . PRO A 1 89 ? -8.197 0.602 -1.686 1.00 94.94 89 PRO A CA 1
ATOM 687 C C . PRO A 1 89 ? -6.869 1.215 -1.236 1.00 94.94 89 PRO A C 1
ATOM 689 O O . PRO A 1 89 ? -5.815 0.723 -1.623 1.00 94.94 89 PRO A O 1
ATOM 692 N N . ASN A 1 90 ? -6.898 2.228 -0.363 1.00 94.12 90 ASN A N 1
ATOM 693 C CA . ASN A 1 90 ? -5.681 2.846 0.166 1.00 94.12 90 ASN A CA 1
ATOM 694 C C . ASN A 1 90 ? -4.815 1.846 0.943 1.00 94.12 90 ASN A C 1
ATOM 696 O O . ASN A 1 90 ? -3.612 1.801 0.710 1.00 94.12 90 ASN A O 1
ATOM 700 N N . CYS A 1 91 ? -5.417 1.006 1.790 1.00 95.38 91 CYS A N 1
ATOM 701 C CA . CYS A 1 91 ? -4.692 0.003 2.571 1.00 95.38 91 CYS A CA 1
ATOM 702 C C . CYS A 1 91 ? -4.092 -1.110 1.714 1.00 95.38 91 CYS A C 1
ATOM 704 O O . CYS A 1 91 ? -2.937 -1.501 1.903 1.00 95.38 91 CYS A O 1
ATOM 706 N N . VAL A 1 92 ? -4.854 -1.594 0.733 1.00 96.19 92 VAL A N 1
ATOM 707 C CA . VAL A 1 92 ? -4.366 -2.605 -0.211 1.00 96.19 92 VAL A CA 1
ATOM 708 C C . VAL A 1 92 ? -3.228 -2.031 -1.057 1.00 96.19 92 VAL A C 1
ATOM 710 O O . VAL A 1 92 ? -2.182 -2.667 -1.208 1.00 96.19 92 VAL A O 1
ATOM 713 N N . ASN A 1 93 ? -3.390 -0.805 -1.558 1.00 95.94 93 ASN A N 1
ATOM 714 C CA . ASN A 1 93 ? -2.407 -0.170 -2.428 1.00 95.94 93 ASN A CA 1
ATOM 715 C C . ASN A 1 93 ? -1.125 0.211 -1.679 1.00 95.94 93 ASN A C 1
ATOM 717 O O . ASN A 1 93 ? -0.036 0.010 -2.221 1.00 95.94 93 ASN A O 1
ATOM 721 N N . SER A 1 94 ? -1.226 0.713 -0.443 1.00 95.88 94 SER A N 1
ATOM 722 C CA . SER A 1 94 ? -0.060 1.042 0.381 1.00 95.88 94 SER A CA 1
ATOM 723 C C . SER A 1 94 ? 0.737 -0.207 0.745 1.00 95.88 94 SER A C 1
ATOM 725 O O . SER A 1 94 ? 1.960 -0.212 0.607 1.00 95.88 94 SER A O 1
ATOM 727 N N . LEU A 1 95 ? 0.060 -1.293 1.137 1.00 96.25 95 LEU A N 1
ATOM 728 C CA . LEU A 1 95 ? 0.724 -2.560 1.444 1.00 96.25 95 LEU A CA 1
ATOM 729 C C . LEU A 1 95 ? 1.431 -3.124 0.209 1.00 96.25 95 LEU A C 1
ATOM 731 O O . LEU A 1 95 ? 2.596 -3.520 0.285 1.00 96.25 95 LEU A O 1
ATOM 735 N N . HIS A 1 96 ? 0.751 -3.127 -0.937 1.00 96.31 96 HIS A N 1
ATOM 736 C CA . HIS A 1 96 ? 1.336 -3.635 -2.172 1.00 96.31 96 HIS A CA 1
ATOM 737 C C . HIS A 1 96 ? 2.544 -2.798 -2.624 1.00 96.31 96 HIS A C 1
ATOM 739 O O . HIS A 1 96 ? 3.564 -3.353 -3.031 1.00 96.31 96 HIS A O 1
ATOM 745 N N . ALA A 1 97 ? 2.488 -1.472 -2.472 1.00 96.00 97 ALA A N 1
ATOM 746 C CA . ALA A 1 97 ? 3.627 -0.599 -2.743 1.00 96.00 97 ALA A CA 1
ATOM 747 C C . ALA A 1 97 ? 4.836 -0.918 -1.846 1.00 96.00 97 ALA A C 1
ATOM 749 O O . ALA A 1 97 ? 5.956 -1.033 -2.345 1.00 96.00 97 ALA A O 1
ATOM 750 N N . LEU A 1 98 ? 4.625 -1.125 -0.541 1.00 95.31 98 LEU A N 1
ATOM 751 C CA . LEU A 1 98 ? 5.699 -1.503 0.384 1.00 95.31 98 LEU A CA 1
ATOM 752 C C . LEU A 1 98 ? 6.309 -2.866 0.028 1.00 95.31 98 LEU A C 1
ATOM 754 O O . LEU A 1 98 ? 7.527 -3.026 0.090 1.00 95.31 98 LEU A O 1
ATOM 758 N N . GLN A 1 99 ? 5.495 -3.832 -0.402 1.00 95.31 99 GLN A N 1
ATOM 759 C CA . GLN A 1 99 ? 5.990 -5.125 -0.887 1.00 95.31 99 GLN A CA 1
ATOM 760 C C . GLN A 1 99 ? 6.878 -4.964 -2.125 1.00 95.31 99 GLN A C 1
ATOM 762 O O . GLN A 1 99 ? 7.942 -5.571 -2.182 1.00 95.31 99 GLN A O 1
ATOM 767 N N . ILE A 1 100 ? 6.503 -4.109 -3.079 1.00 93.56 100 ILE A N 1
ATOM 768 C CA . ILE A 1 100 ? 7.333 -3.830 -4.262 1.00 93.56 100 ILE A CA 1
ATOM 769 C C . ILE A 1 100 ? 8.683 -3.217 -3.853 1.00 93.56 100 ILE A C 1
ATOM 771 O O . ILE A 1 100 ? 9.723 -3.625 -4.367 1.00 93.56 100 ILE A O 1
ATOM 775 N N . ILE A 1 101 ? 8.684 -2.271 -2.908 1.00 92.19 101 ILE A N 1
ATOM 776 C CA . ILE A 1 101 ? 9.899 -1.561 -2.472 1.00 92.19 101 ILE A CA 1
ATOM 777 C C . ILE A 1 101 ? 10.851 -2.471 -1.680 1.00 92.19 101 ILE A C 1
ATOM 779 O O . ILE A 1 101 ? 12.072 -2.385 -1.846 1.00 92.19 101 ILE A O 1
ATOM 783 N N . PHE A 1 102 ? 10.312 -3.303 -0.785 1.00 88.62 102 PHE A N 1
ATOM 784 C CA . PHE A 1 102 ? 11.112 -4.023 0.211 1.00 88.62 102 PHE A CA 1
ATOM 785 C C . PHE A 1 102 ? 11.262 -5.524 -0.051 1.00 88.62 102 PHE A C 1
ATOM 787 O O . PHE A 1 102 ? 12.273 -6.080 0.364 1.00 88.62 102 PHE A O 1
ATOM 794 N N . ALA A 1 103 ? 10.319 -6.183 -0.733 1.00 80.81 103 ALA A N 1
ATOM 795 C CA . ALA A 1 103 ? 10.403 -7.623 -1.014 1.00 80.81 103 ALA A CA 1
ATOM 796 C C . ALA A 1 103 ? 11.187 -7.954 -2.297 1.00 80.81 103 ALA A C 1
ATOM 798 O O . ALA A 1 103 ? 11.540 -9.108 -2.516 1.00 80.81 103 ALA A O 1
ATOM 799 N N . G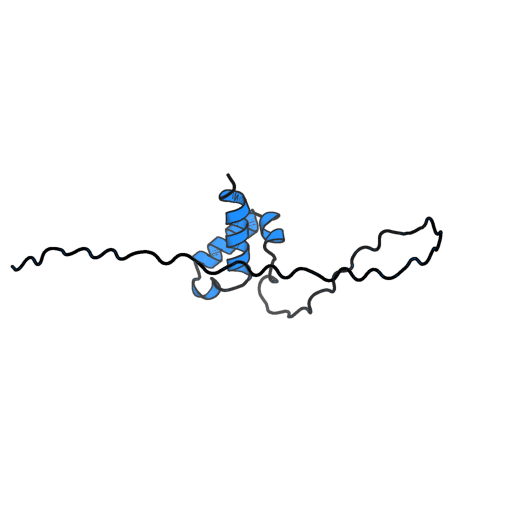LY A 1 104 ? 11.472 -6.961 -3.145 1.00 60.97 104 GLY A N 1
ATOM 800 C CA . GLY A 1 104 ? 12.302 -7.121 -4.345 1.00 60.97 104 GLY A CA 1
ATOM 801 C C . GLY A 1 104 ? 13.814 -7.063 -4.094 1.00 60.97 104 GLY A C 1
ATOM 802 O O . GLY A 1 104 ? 14.558 -6.852 -5.051 1.00 60.97 104 GLY A O 1
ATOM 803 N N . ARG A 1 105 ? 14.267 -7.176 -2.838 1.00 47.66 105 ARG A N 1
ATOM 804 C CA . ARG A 1 105 ? 15.672 -7.020 -2.441 1.00 47.66 105 ARG A CA 1
ATOM 805 C C . ARG A 1 105 ? 16.215 -8.231 -1.697 1.00 47.66 105 ARG A C 1
ATOM 807 O O . ARG A 1 105 ? 15.445 -8.839 -0.925 1.00 47.66 105 ARG A O 1
#

pLDDT: mean 70.3, std 21.14, range [38.47, 96.56]

Foldseek 3Di:
DDDDDDDDDDDDDDDDDDDDDDDDDDDDDDDDDDDDPPPDPPPPPDPDDPDPPDPDDDQDALVRCLVVVVVLVVQCVVCVVDVVCCPPNSNVSSVVSVCVVPVVD